Protein AF-A0A2D6KH98-F1 (afdb_monomer)

Mean predicted aligned error: 3.56 Å

pLDDT: mean 91.98, std 5.67, range [59.41, 97.31]

Solvent-accessible surface area (backbone atoms only — not comparable to full-atom values): 4883 Å² total; per-residue (Å²): 117,57,69,69,53,51,53,53,40,53,55,56,48,71,77,35,70,94,44,50,70,51,52,54,51,50,27,51,74,44,24,42,88,67,33,79,79,42,88,92,52,54,55,51,58,26,68,70,61,51,24,52,50,22,27,72,76,70,75,36,47,82,54,63,84,50,58,65,57,57,51,54,51,51,53,50,53,48,55,56,66,71,77,105

Sequence (84 aa):
MSVGKVAALILALVRRPGLWPVVARQAHRLAARGWWRRAPFLPLPDAAYMGFRALTQHGDADREPDVADVLVWLVWCREMERGA

Foldseek 3Di:
DPPVQVVVLVVVVVVPVVLVVLVQVVLQVQADPPCCVDPPNGSHGDLQVQLVVCCVPPVGSPDDDGSVNVVVVSVVSVVVVVVD

Secondary structure (DSSP, 8-state):
--HHHHHHHHHHHHT-GGGHHHHHHHHHHHBPTTGGGSTT-S-PBPHHHHHHHHHHHHS-TTPPPPHHHHHHHHHHHHHHHH--

Structure (mmCIF, N/CA/C/O backbone):
data_AF-A0A2D6KH98-F1
#
_entry.id   AF-A0A2D6KH98-F1
#
loop_
_atom_site.group_PDB
_atom_site.id
_atom_site.type_symbol
_atom_site.label_atom_id
_atom_site.label_alt_id
_atom_site.label_comp_id
_atom_site.label_asym_id
_atom_site.label_entity_id
_atom_site.label_seq_id
_atom_site.pdbx_PDB_ins_code
_atom_site.Cartn_x
_atom_site.Cartn_y
_atom_site.Cartn_z
_atom_site.occupancy
_atom_site.B_iso_or_equiv
_atom_site.auth_seq_id
_atom_site.auth_comp_id
_atom_site.auth_asym_id
_atom_site.auth_atom_id
_atom_site.pdbx_PDB_model_num
ATOM 1 N N . MET A 1 1 ? 1.695 -3.181 -11.116 1.00 69.81 1 MET A N 1
ATOM 2 C CA . MET A 1 1 ? 0.742 -4.247 -10.744 1.00 69.81 1 MET A CA 1
ATOM 3 C C . MET A 1 1 ? -0.231 -4.439 -11.883 1.00 69.81 1 MET A C 1
ATOM 5 O O . MET A 1 1 ? -0.925 -3.490 -12.238 1.00 69.81 1 MET A O 1
ATOM 9 N N . SER A 1 2 ? -0.315 -5.654 -12.417 1.00 86.25 2 SER A N 1
ATOM 10 C CA . SER A 1 2 ? -1.373 -6.021 -13.363 1.00 86.25 2 SER A CA 1
ATOM 11 C C . SER A 1 2 ? -2.772 -5.748 -12.788 1.00 86.25 2 SER A C 1
ATOM 13 O O . SER A 1 2 ? -3.011 -5.933 -11.589 1.00 86.25 2 SER A O 1
ATOM 15 N N . VAL A 1 3 ? -3.717 -5.363 -13.653 1.00 87.50 3 VAL A N 1
ATOM 16 C CA . VAL A 1 3 ? -5.127 -5.094 -13.306 1.00 87.50 3 VAL A CA 1
ATOM 17 C C . VAL A 1 3 ? -5.743 -6.251 -12.512 1.00 87.50 3 VAL A C 1
ATOM 19 O O . VAL A 1 3 ? -6.452 -6.020 -11.534 1.00 87.50 3 VAL A O 1
ATOM 22 N N . GLY A 1 4 ? -5.410 -7.499 -12.864 1.00 91.31 4 GLY A N 1
ATOM 23 C CA . GLY A 1 4 ? -5.897 -8.684 -12.151 1.00 91.31 4 GLY A CA 1
ATOM 24 C C . GLY A 1 4 ? -5.423 -8.755 -10.694 1.00 91.31 4 GLY A C 1
ATOM 25 O O . GLY A 1 4 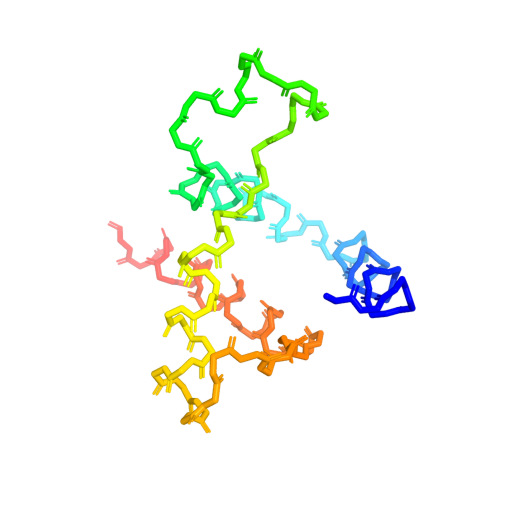? -6.218 -9.042 -9.799 1.00 91.31 4 GLY A O 1
ATOM 26 N N . LYS A 1 5 ? -4.151 -8.420 -10.427 1.00 90.19 5 LYS A N 1
ATOM 27 C CA . LYS A 1 5 ? -3.603 -8.385 -9.059 1.00 90.19 5 LYS A CA 1
ATOM 28 C C . LYS A 1 5 ? -4.222 -7.251 -8.240 1.00 90.19 5 LYS A C 1
ATOM 30 O O . LYS A 1 5 ? -4.525 -7.445 -7.065 1.00 90.19 5 LYS A O 1
ATOM 35 N N . VAL A 1 6 ? -4.461 -6.093 -8.860 1.00 90.12 6 VAL A N 1
ATOM 36 C CA . VAL A 1 6 ? -5.137 -4.960 -8.206 1.00 90.12 6 VAL A CA 1
ATOM 37 C C . VAL A 1 6 ? -6.572 -5.328 -7.823 1.00 90.12 6 VAL A C 1
ATOM 39 O O . VAL A 1 6 ? -6.964 -5.125 -6.676 1.00 90.12 6 VAL A O 1
ATOM 42 N N . ALA A 1 7 ? -7.339 -5.931 -8.735 1.00 93.88 7 ALA A N 1
ATOM 43 C CA . ALA A 1 7 ? -8.704 -6.373 -8.453 1.00 93.88 7 ALA A CA 1
ATOM 44 C C . ALA A 1 7 ? -8.752 -7.417 -7.323 1.00 93.88 7 ALA A C 1
ATOM 46 O O . ALA A 1 7 ? -9.577 -7.313 -6.414 1.00 93.88 7 ALA A O 1
ATOM 47 N N . ALA A 1 8 ? -7.829 -8.385 -7.333 1.00 95.19 8 ALA A N 1
ATOM 48 C CA . ALA A 1 8 ? -7.711 -9.385 -6.276 1.00 95.19 8 ALA A CA 1
ATOM 49 C C . ALA A 1 8 ? -7.366 -8.760 -4.912 1.00 95.19 8 ALA A C 1
ATOM 51 O O . ALA A 1 8 ? -7.962 -9.134 -3.899 1.00 95.19 8 ALA A O 1
ATOM 52 N 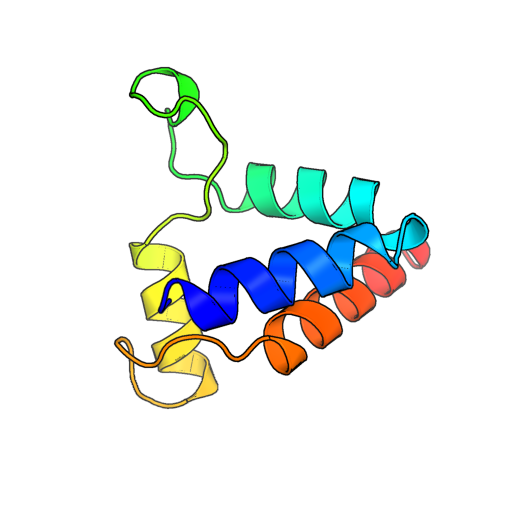N . LEU A 1 9 ? -6.457 -7.779 -4.880 1.00 95.12 9 LEU A N 1
ATOM 53 C CA . LEU A 1 9 ? -6.124 -7.039 -3.662 1.00 95.12 9 LEU A CA 1
ATOM 54 C C . LEU A 1 9 ? -7.332 -6.262 -3.130 1.00 95.12 9 LEU A C 1
ATOM 56 O O . LEU A 1 9 ? -7.661 -6.393 -1.953 1.00 95.12 9 LEU A O 1
ATOM 60 N N . ILE A 1 10 ? -8.022 -5.502 -3.986 1.00 94.75 10 ILE A N 1
ATOM 61 C CA . ILE A 1 10 ? -9.227 -4.751 -3.603 1.00 94.75 10 ILE A CA 1
ATOM 62 C C . ILE A 1 10 ? -10.269 -5.702 -3.012 1.00 94.75 10 ILE A C 1
ATOM 64 O O . ILE A 1 10 ? -10.774 -5.461 -1.917 1.00 94.75 10 ILE A O 1
ATOM 68 N N . LEU A 1 11 ? -10.539 -6.825 -3.680 1.00 97.06 11 LEU A N 1
ATOM 69 C CA . LEU A 1 11 ? -11.494 -7.821 -3.208 1.00 97.06 11 LEU A CA 1
ATOM 70 C C . LEU A 1 11 ? -11.093 -8.419 -1.847 1.00 97.06 11 LEU A C 1
ATOM 72 O O . LEU A 1 11 ? -11.942 -8.606 -0.973 1.00 97.06 11 LEU A O 1
ATOM 76 N N . ALA A 1 12 ? -9.805 -8.705 -1.645 1.00 96.88 12 ALA A N 1
ATOM 77 C CA . ALA A 1 12 ? -9.296 -9.211 -0.374 1.00 96.88 12 ALA A CA 1
ATOM 78 C C . ALA A 1 12 ? -9.419 -8.181 0.763 1.00 96.88 12 ALA A C 1
ATOM 80 O O . ALA A 1 12 ? -9.732 -8.558 1.893 1.00 96.88 12 ALA A O 1
ATOM 81 N N . LEU A 1 13 ? -9.210 -6.892 0.473 1.00 96.12 13 LEU A N 1
ATOM 82 C CA . LEU A 1 13 ? -9.352 -5.800 1.441 1.00 96.12 13 LEU A CA 1
ATOM 83 C C . LEU A 1 13 ? -10.817 -5.515 1.787 1.00 96.12 13 LEU A C 1
ATOM 85 O O . LEU A 1 13 ? -11.142 -5.342 2.961 1.00 96.12 13 LEU A O 1
ATOM 89 N N . VAL A 1 14 ? -11.718 -5.535 0.800 1.00 96.75 14 VAL A N 1
ATOM 90 C CA . VAL A 1 14 ? -13.165 -5.363 1.020 1.00 96.75 14 VAL A CA 1
ATOM 91 C C . VAL A 1 14 ? -13.703 -6.430 1.978 1.00 96.75 14 VAL A C 1
ATOM 93 O O . VAL A 1 14 ? -14.488 -6.116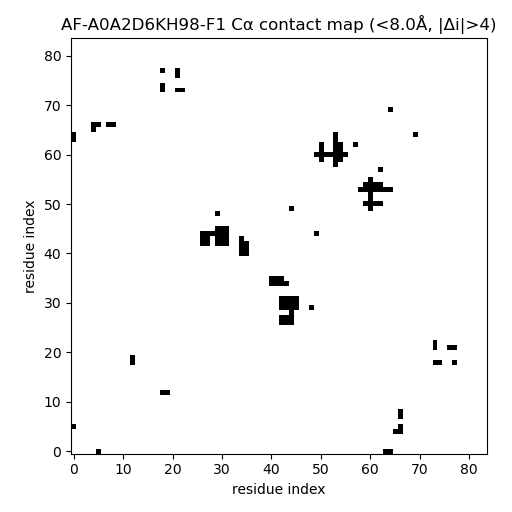 2.867 1.00 96.75 14 VAL A O 1
ATOM 96 N N . ARG A 1 15 ? -13.214 -7.674 1.885 1.00 97.31 15 ARG A N 1
ATOM 97 C CA . ARG A 1 15 ? -13.590 -8.774 2.794 1.00 97.31 15 ARG A CA 1
ATOM 98 C C . ARG A 1 15 ? -12.990 -8.676 4.204 1.00 97.31 15 ARG A C 1
ATOM 100 O O . ARG A 1 15 ? -13.262 -9.540 5.035 1.00 97.31 15 ARG A O 1
ATOM 107 N N . ARG A 1 16 ? -12.154 -7.673 4.491 1.00 96.44 16 ARG A N 1
ATOM 108 C CA . ARG A 1 16 ? -11.421 -7.525 5.761 1.00 96.44 16 ARG A CA 1
ATOM 109 C C . ARG A 1 16 ? -11.589 -6.111 6.334 1.00 96.44 16 ARG A C 1
ATOM 111 O O . ARG A 1 16 ? -10.619 -5.350 6.360 1.00 96.44 16 ARG A O 1
ATOM 118 N N . PRO A 1 17 ? -12.782 -5.761 6.856 1.00 96.38 17 PRO A N 1
ATOM 119 C CA . PRO A 1 17 ? -13.074 -4.413 7.358 1.00 96.38 17 PRO A CA 1
ATOM 120 C C . PRO A 1 17 ? -12.115 -3.948 8.461 1.00 96.38 17 PRO A C 1
ATOM 122 O O . PRO A 1 17 ? -11.739 -2.780 8.513 1.00 96.38 17 PRO A O 1
ATOM 125 N N . GLY A 1 18 ? -11.610 -4.873 9.284 1.00 95.38 18 GLY A N 1
ATOM 126 C CA . GLY A 1 18 ? -10.619 -4.569 10.322 1.00 95.38 18 GLY A CA 1
ATOM 127 C C . GLY A 1 18 ? -9.245 -4.101 9.812 1.00 95.38 18 GLY A C 1
ATOM 128 O O . GLY A 1 18 ? -8.400 -3.749 10.632 1.00 95.38 18 GLY A O 1
ATOM 129 N N . LEU A 1 19 ? -8.989 -4.119 8.498 1.00 96.38 19 LEU A N 1
ATOM 130 C CA . LEU A 1 19 ? -7.769 -3.575 7.888 1.00 96.38 19 LEU A CA 1
ATOM 131 C C . LEU A 1 19 ? -7.974 -2.190 7.268 1.00 96.38 19 LEU A C 1
ATOM 133 O O . LEU A 1 19 ? -6.988 -1.521 6.977 1.00 96.38 19 LEU A O 1
ATOM 137 N N . TRP A 1 20 ? -9.210 -1.725 7.076 1.00 96.19 20 TRP A N 1
ATOM 138 C CA . TRP A 1 20 ? -9.473 -0.482 6.341 1.00 96.19 20 TRP A CA 1
ATOM 139 C C . TRP A 1 20 ? -8.793 0.755 6.940 1.00 96.19 20 TRP A C 1
ATOM 141 O O . TRP A 1 20 ? -8.181 1.506 6.177 1.00 96.19 20 TRP A O 1
ATOM 151 N N . PRO A 1 21 ? -8.798 0.966 8.275 1.00 95.62 21 PRO A N 1
ATOM 152 C CA . PRO A 1 21 ? -8.111 2.118 8.854 1.00 95.62 21 PRO A CA 1
ATOM 153 C C . PRO A 1 21 ? -6.600 2.074 8.597 1.00 95.62 21 PRO A C 1
ATOM 155 O O . PRO A 1 21 ? -5.975 3.105 8.358 1.00 95.62 21 PRO A O 1
ATOM 158 N N . VAL A 1 22 ? -6.023 0.869 8.616 1.00 96.31 22 VAL A N 1
ATOM 159 C CA . VAL A 1 22 ? -4.594 0.642 8.381 1.00 96.31 22 VAL A CA 1
ATOM 160 C C . VAL A 1 22 ? -4.269 0.906 6.918 1.00 96.31 22 VAL A C 1
ATOM 162 O O . VAL A 1 22 ? -3.348 1.660 6.638 1.00 96.31 22 VAL A O 1
ATOM 165 N N . VAL A 1 23 ? -5.070 0.379 5.988 1.00 94.88 23 VAL A N 1
ATOM 166 C CA . VAL A 1 23 ? -4.936 0.648 4.548 1.00 94.88 23 VAL A CA 1
ATOM 167 C C . VAL A 1 23 ? -4.934 2.149 4.278 1.00 94.88 23 VAL A C 1
ATOM 169 O O . VAL A 1 23 ? -4.017 2.635 3.627 1.00 94.88 23 VAL A O 1
ATOM 172 N N . ALA A 1 24 ? -5.909 2.893 4.809 1.00 93.62 24 ALA A N 1
ATOM 173 C CA . ALA A 1 24 ? -6.005 4.335 4.588 1.00 93.62 24 ALA A CA 1
ATOM 174 C C . ALA A 1 24 ? -4.787 5.092 5.144 1.00 93.62 24 ALA A C 1
ATOM 176 O O . ALA A 1 24 ? -4.203 5.925 4.448 1.00 93.62 24 ALA A O 1
ATOM 177 N N . ARG A 1 25 ? -4.356 4.775 6.374 1.00 94.38 25 ARG A N 1
ATOM 178 C CA . ARG A 1 25 ? -3.162 5.384 6.983 1.00 94.38 25 ARG A CA 1
ATOM 179 C C . ARG A 1 25 ? -1.898 5.078 6.197 1.00 94.38 25 ARG A C 1
ATOM 181 O O . ARG A 1 25 ? -1.119 5.987 5.932 1.00 94.38 25 ARG A O 1
ATOM 188 N N . GLN A 1 26 ? -1.687 3.815 5.846 1.00 94.62 26 GLN A N 1
ATOM 189 C CA . GLN A 1 26 ? -0.498 3.390 5.122 1.00 94.62 26 GLN A CA 1
ATOM 190 C C . GLN A 1 26 ? -0.467 3.981 3.710 1.00 94.62 26 GLN A C 1
ATOM 192 O O . GLN A 1 26 ? 0.560 4.518 3.310 1.00 94.62 26 GLN A O 1
ATOM 197 N N . ALA A 1 27 ? -1.594 3.985 2.993 1.00 92.75 27 ALA A N 1
ATOM 198 C CA . ALA A 1 27 ? -1.713 4.641 1.692 1.00 92.75 27 ALA A CA 1
ATOM 199 C C . ALA A 1 27 ? -1.339 6.130 1.786 1.00 92.75 27 ALA A C 1
ATOM 201 O O . ALA A 1 27 ? -0.495 6.599 1.032 1.00 92.75 27 ALA A O 1
ATOM 202 N N . HIS A 1 28 ? -1.868 6.847 2.783 1.00 92.50 28 HIS A N 1
ATOM 203 C CA . HIS A 1 28 ? -1.519 8.247 3.028 1.00 92.50 28 HIS A CA 1
ATOM 204 C C . HIS A 1 28 ? -0.041 8.457 3.390 1.00 92.50 28 HIS A C 1
ATOM 206 O O . HIS A 1 28 ? 0.592 9.371 2.869 1.00 92.50 28 HIS A O 1
ATOM 212 N N . ARG A 1 29 ? 0.521 7.630 4.28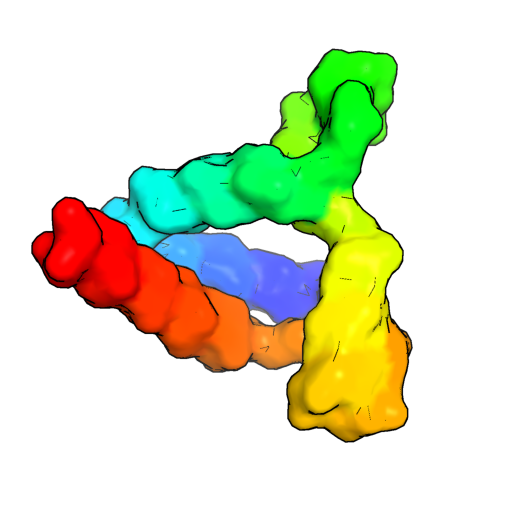0 1.00 92.62 29 ARG A N 1
ATOM 213 C CA . ARG A 1 29 ? 1.927 7.729 4.717 1.00 92.62 29 ARG A CA 1
ATOM 214 C C . ARG A 1 29 ? 2.912 7.486 3.581 1.00 92.62 29 ARG A C 1
ATOM 216 O O . ARG A 1 29 ? 3.968 8.106 3.559 1.00 92.62 29 ARG A O 1
ATOM 223 N N . LEU A 1 30 ? 2.569 6.576 2.676 1.00 92.88 30 LEU A N 1
ATOM 224 C CA . LEU A 1 30 ? 3.412 6.198 1.548 1.00 92.88 30 LEU A CA 1
ATOM 225 C C . LEU A 1 30 ? 3.153 7.038 0.297 1.00 92.88 30 LEU A C 1
ATOM 227 O O . LEU A 1 30 ? 3.856 6.868 -0.697 1.00 92.88 30 LEU A O 1
ATOM 231 N N . ALA A 1 31 ? 2.146 7.910 0.316 1.00 92.81 31 ALA A N 1
ATOM 232 C CA . ALA A 1 31 ? 1.789 8.693 -0.849 1.00 92.81 31 ALA A CA 1
ATOM 233 C C . ALA A 1 31 ? 2.869 9.712 -1.219 1.00 92.81 31 ALA A C 1
ATOM 235 O O . ALA A 1 31 ? 3.502 10.332 -0.359 1.00 92.81 31 ALA A O 1
ATOM 236 N N . ALA A 1 32 ? 3.026 9.936 -2.524 1.00 90.69 32 ALA A N 1
ATOM 237 C CA . ALA A 1 32 ? 3.919 10.963 -3.044 1.00 90.69 32 ALA A CA 1
ATOM 238 C C . ALA A 1 32 ? 3.547 12.352 -2.494 1.00 90.69 32 ALA A C 1
ATOM 240 O O . ALA A 1 32 ? 2.369 12.700 -2.365 1.00 90.69 32 ALA A O 1
ATOM 241 N N . ARG A 1 33 ? 4.542 13.196 -2.199 1.00 89.62 33 ARG A N 1
ATOM 242 C CA . ARG A 1 33 ? 4.280 14.571 -1.741 1.00 89.62 33 ARG A CA 1
ATOM 243 C C . ARG A 1 33 ? 3.450 15.325 -2.782 1.00 89.62 33 ARG A C 1
ATOM 245 O O . ARG A 1 33 ? 3.796 15.355 -3.957 1.00 89.62 33 ARG A O 1
ATOM 252 N N . GLY A 1 34 ? 2.371 15.969 -2.337 1.00 89.31 34 GLY A N 1
ATOM 253 C CA . GLY A 1 34 ? 1.494 16.729 -3.226 1.00 89.31 34 GLY A CA 1
ATOM 254 C C . GLY A 1 34 ? 0.574 15.872 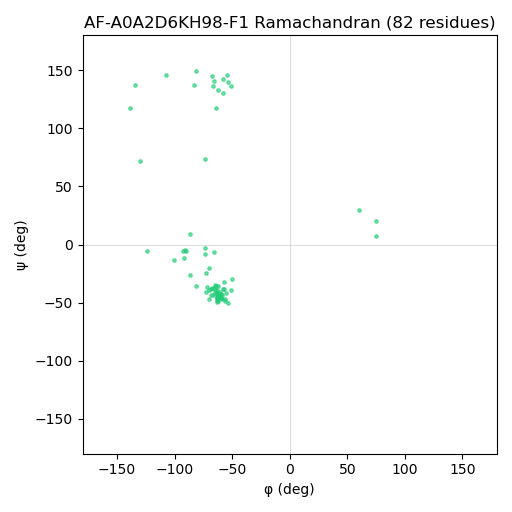-4.099 1.00 89.31 34 GLY A C 1
ATOM 255 O O . GLY A 1 34 ? 0.065 16.390 -5.090 1.00 89.31 34 GLY A O 1
ATOM 256 N N . TRP A 1 35 ? 0.314 14.608 -3.735 1.00 90.88 35 TRP A N 1
ATOM 257 C CA . TRP A 1 35 ? -0.638 13.726 -4.431 1.00 90.88 35 TRP A CA 1
ATOM 258 C C . TRP A 1 35 ? -2.020 14.371 -4.658 1.00 90.88 35 TRP A C 1
ATOM 260 O O . TRP A 1 35 ? -2.668 14.116 -5.666 1.00 90.88 35 TRP A O 1
ATOM 270 N N . TRP A 1 36 ? -2.450 15.280 -3.777 1.00 91.19 36 TRP A N 1
ATOM 271 C CA . TRP A 1 36 ? -3.715 16.018 -3.889 1.00 91.19 36 TRP A CA 1
ATOM 272 C C . TRP A 1 36 ? -3.721 17.118 -4.962 1.00 91.19 36 TRP A C 1
ATOM 274 O O . TRP A 1 36 ? -4.758 17.722 -5.214 1.00 91.19 36 TRP A O 1
ATOM 284 N N . ARG A 1 37 ? -2.576 17.434 -5.579 1.00 92.38 37 ARG A N 1
ATOM 285 C CA . ARG A 1 37 ? -2.466 18.475 -6.617 1.00 92.38 37 ARG A CA 1
ATOM 286 C C . ARG A 1 37 ? -2.639 17.927 -8.030 1.00 92.38 37 ARG A C 1
ATOM 288 O O . ARG A 1 37 ? -2.756 18.712 -8.967 1.00 92.38 37 ARG A O 1
ATOM 295 N N . ARG A 1 38 ? -2.633 16.603 -8.202 1.00 85.12 38 ARG A N 1
ATOM 296 C CA . ARG A 1 38 ? -2.691 15.946 -9.509 1.00 85.12 38 ARG A CA 1
ATOM 297 C C . ARG A 1 38 ? -3.701 14.805 -9.478 1.00 85.12 38 ARG A C 1
ATOM 299 O O . ARG A 1 38 ? -3.722 14.014 -8.538 1.00 85.12 38 ARG A O 1
ATOM 306 N N . ALA A 1 39 ? -4.508 14.694 -10.531 1.00 84.25 39 ALA A N 1
ATOM 307 C CA . ALA A 1 39 ? -5.366 13.531 -10.731 1.00 84.25 39 ALA A CA 1
ATOM 308 C C . ALA A 1 39 ? -4.524 12.229 -10.663 1.00 84.25 39 ALA A C 1
ATOM 310 O O . ALA A 1 39 ? -3.400 12.220 -11.173 1.00 84.25 39 ALA A O 1
ATOM 311 N N . PRO A 1 40 ? -5.021 11.147 -10.034 1.00 86.00 40 PRO A N 1
ATOM 312 C CA . PRO A 1 40 ? -6.417 10.930 -9.651 1.00 86.00 40 PRO A CA 1
ATOM 313 C C . PRO A 1 40 ? -6.818 11.513 -8.284 1.00 86.00 40 PRO A C 1
ATOM 315 O O . PRO A 1 40 ? -7.925 11.247 -7.836 1.00 86.00 40 PRO A O 1
ATOM 318 N N . PHE A 1 41 ? -5.969 12.312 -7.624 1.00 87.94 41 PHE A N 1
ATOM 319 C CA . PHE A 1 41 ? -6.242 12.886 -6.296 1.00 87.94 41 PHE A CA 1
ATOM 320 C C . PHE A 1 41 ? -6.476 11.827 -5.209 1.00 87.94 41 PHE A C 1
ATOM 322 O O . PHE A 1 41 ? -7.196 12.060 -4.241 1.00 87.94 41 PHE A O 1
ATOM 329 N N . LEU A 1 42 ? -5.850 10.658 -5.363 1.00 88.12 42 LEU A N 1
ATOM 330 C CA . LEU A 1 42 ? -5.801 9.623 -4.337 1.00 88.12 42 LEU A CA 1
ATOM 331 C C . LEU A 1 42 ? -4.396 9.545 -3.728 1.00 88.12 42 LEU A C 1
ATOM 333 O O . LEU A 1 42 ? -3.412 9.715 -4.455 1.00 88.12 42 LEU A O 1
ATOM 337 N N . PRO A 1 43 ? -4.285 9.232 -2.424 1.00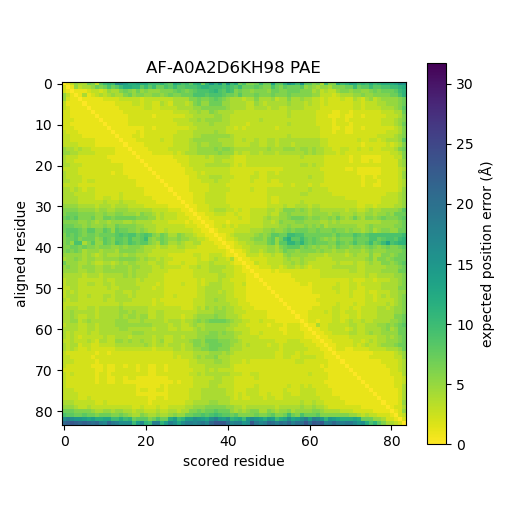 89.62 43 PRO A N 1
ATOM 338 C CA . PRO A 1 43 ? -3.013 8.964 -1.768 1.00 89.62 43 PRO A CA 1
ATOM 339 C C . PRO A 1 43 ? -2.490 7.587 -2.194 1.00 89.62 43 PRO A C 1
ATOM 341 O O . PRO A 1 43 ? -2.581 6.608 -1.457 1.00 89.62 43 PRO A O 1
ATOM 344 N N . LEU A 1 44 ? -2.006 7.487 -3.428 1.00 88.06 44 LEU A N 1
ATOM 345 C CA . LEU A 1 44 ? -1.392 6.267 -3.940 1.00 88.06 44 LEU A CA 1
ATOM 346 C C . LEU A 1 44 ? 0.077 6.212 -3.503 1.00 88.06 44 LEU A C 1
ATOM 348 O O . LEU A 1 44 ? 0.749 7.243 -3.607 1.00 88.06 44 LEU A O 1
ATOM 352 N N . PRO A 1 45 ? 0.581 5.043 -3.053 1.00 87.50 45 PRO A N 1
ATOM 353 C CA . PRO A 1 45 ? 1.986 4.871 -2.712 1.00 87.50 45 PRO A CA 1
ATOM 354 C C . PRO A 1 45 ? 2.913 5.344 -3.831 1.00 87.50 45 PRO A C 1
ATOM 356 O O . PRO A 1 45 ? 2.676 5.064 -5.008 1.00 87.50 45 PRO A O 1
ATOM 359 N N . ASP A 1 46 ? 3.966 6.056 -3.449 1.00 89.75 46 ASP A N 1
ATOM 360 C CA . ASP A 1 46 ? 4.954 6.584 -4.379 1.00 89.75 46 ASP A CA 1
ATOM 361 C C . ASP A 1 46 ? 5.687 5.458 -5.128 1.00 89.75 46 ASP A C 1
ATOM 363 O O . ASP A 1 46 ? 6.143 4.480 -4.531 1.00 89.75 46 ASP A O 1
ATOM 367 N N . ALA A 1 47 ? 5.814 5.594 -6.450 1.00 88.75 47 ALA A N 1
ATOM 368 C CA . ALA A 1 47 ? 6.417 4.565 -7.293 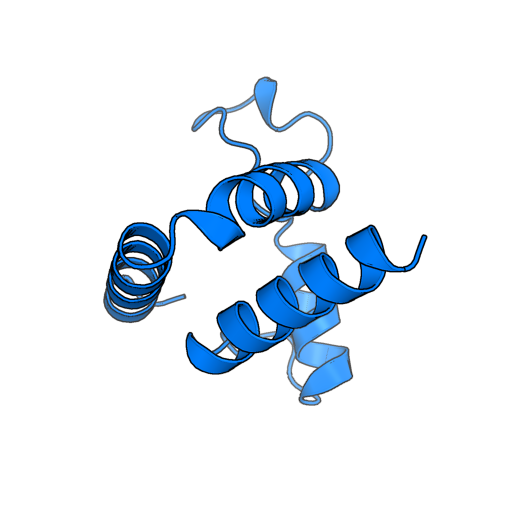1.00 88.75 47 ALA A CA 1
ATOM 369 C C . ALA A 1 47 ? 7.906 4.338 -6.981 1.00 88.75 47 ALA A C 1
ATOM 371 O O . ALA A 1 47 ? 8.360 3.195 -7.022 1.00 88.75 47 ALA A O 1
ATOM 372 N N . ALA A 1 48 ? 8.656 5.386 -6.618 1.00 91.44 48 ALA A N 1
ATOM 373 C CA . ALA A 1 48 ? 10.063 5.243 -6.255 1.00 91.44 48 ALA A CA 1
ATOM 374 C C . ALA A 1 48 ? 10.207 4.511 -4.914 1.00 91.44 48 ALA A C 1
ATOM 376 O O . ALA A 1 48 ? 11.064 3.637 -4.777 1.00 91.44 48 ALA A O 1
ATOM 377 N N . TYR A 1 49 ? 9.323 4.792 -3.949 1.00 91.12 49 TYR A N 1
ATOM 378 C CA . TYR A 1 49 ? 9.260 4.015 -2.709 1.00 91.12 49 TYR A CA 1
ATOM 379 C C . TYR A 1 49 ? 8.931 2.537 -2.968 1.00 91.12 49 TYR A C 1
ATOM 381 O O . TYR A 1 49 ? 9.570 1.650 -2.397 1.00 91.12 49 TYR A O 1
ATOM 389 N N . MET A 1 50 ? 7.958 2.257 -3.839 1.00 91.50 50 MET A N 1
ATOM 390 C CA . MET A 1 50 ? 7.583 0.883 -4.186 1.00 91.50 50 MET A CA 1
ATOM 391 C C . MET A 1 50 ? 8.730 0.128 -4.869 1.00 91.50 50 MET A C 1
ATOM 393 O O . MET A 1 50 ? 8.994 -1.014 -4.496 1.00 91.50 50 MET A O 1
ATOM 397 N N . GLY A 1 51 ? 9.454 0.771 -5.791 1.00 93.56 51 GLY A N 1
ATOM 398 C CA . GLY A 1 51 ? 10.633 0.181 -6.433 1.00 93.56 51 GLY A CA 1
ATOM 399 C C . GLY A 1 51 ? 11.771 -0.076 -5.443 1.00 93.56 51 GLY A C 1
ATOM 400 O O . GLY A 1 51 ? 12.359 -1.154 -5.435 1.00 93.56 51 GLY A O 1
ATOM 401 N N . PHE A 1 52 ? 12.028 0.859 -4.523 1.00 94.19 52 PHE A N 1
ATOM 402 C CA . PHE A 1 52 ? 12.993 0.653 -3.437 1.00 94.19 52 PHE A CA 1
ATOM 403 C C . PHE A 1 52 ? 12.623 -0.547 -2.548 1.00 94.19 52 PHE A C 1
ATOM 405 O O . PHE A 1 52 ? 13.481 -1.357 -2.189 1.00 94.19 52 PHE A O 1
ATOM 412 N N . ARG A 1 53 ? 11.340 -0.699 -2.204 1.00 93.00 53 ARG A N 1
ATOM 413 C CA . ARG A 1 53 ? 10.835 -1.845 -1.430 1.00 93.00 53 ARG A CA 1
ATOM 414 C C . ARG A 1 53 ? 11.017 -3.167 -2.171 1.00 93.00 53 ARG A C 1
ATOM 416 O O . ARG A 1 53 ? 11.492 -4.125 -1.569 1.00 93.00 53 ARG A O 1
ATOM 423 N N . ALA A 1 54 ? 10.677 -3.213 -3.456 1.00 94.38 54 ALA A N 1
ATOM 424 C CA . ALA A 1 54 ? 10.863 -4.405 -4.276 1.00 94.38 54 ALA A CA 1
ATOM 425 C C . ALA A 1 54 ? 12.352 -4.779 -4.385 1.00 94.38 54 ALA A C 1
ATOM 427 O O . ALA A 1 54 ? 12.723 -5.922 -4.111 1.00 94.38 54 ALA A O 1
ATOM 428 N N . LEU A 1 55 ? 13.217 -3.792 -4.639 1.00 96.69 55 LEU A N 1
ATOM 429 C CA . LEU A 1 55 ? 14.664 -3.981 -4.719 1.00 96.69 55 LEU A CA 1
ATOM 430 C C . LEU A 1 55 ? 15.248 -4.530 -3.414 1.00 96.69 55 LEU A C 1
ATOM 432 O O . LEU A 1 55 ? 16.037 -5.466 -3.433 1.00 96.69 55 LEU A O 1
ATOM 436 N N . THR A 1 56 ? 14.857 -3.970 -2.271 1.00 94.88 56 THR A N 1
ATOM 437 C CA . THR A 1 56 ? 15.395 -4.391 -0.967 1.00 94.88 56 THR A CA 1
ATOM 438 C C . THR A 1 56 ? 14.886 -5.756 -0.518 1.00 94.88 56 THR A C 1
ATOM 440 O O . THR A 1 56 ? 15.641 -6.518 0.079 1.00 94.88 56 THR A O 1
ATOM 443 N N . GLN A 1 57 ? 13.624 -6.083 -0.800 1.00 92.88 57 GLN A N 1
ATOM 444 C CA . GLN A 1 57 ? 13.024 -7.351 -0.391 1.00 92.88 57 GLN A CA 1
ATOM 445 C C . GLN A 1 57 ? 13.383 -8.506 -1.335 1.00 92.88 57 GLN A C 1
ATOM 447 O O . GLN A 1 57 ? 13.533 -9.642 -0.888 1.00 92.88 57 GLN A O 1
ATOM 452 N N . HIS A 1 58 ? 13.484 -8.234 -2.636 1.00 92.25 58 HIS A N 1
ATOM 453 C CA . HIS A 1 58 ? 13.575 -9.265 -3.669 1.00 92.25 58 HIS A CA 1
ATOM 454 C C . HIS A 1 58 ? 14.804 -9.155 -4.574 1.00 92.25 58 HIS A C 1
ATOM 456 O O . HIS A 1 58 ? 15.005 -10.039 -5.402 1.00 92.25 58 HIS A O 1
ATOM 462 N N . GLY A 1 59 ? 15.613 -8.101 -4.444 1.00 95.50 59 GLY A N 1
ATOM 463 C CA . GLY A 1 59 ? 16.754 -7.850 -5.328 1.00 95.50 59 GLY A CA 1
ATOM 464 C C . GLY A 1 59 ? 16.372 -7.323 -6.715 1.00 95.50 59 GLY A C 1
ATOM 465 O O . GLY A 1 59 ? 17.245 -7.203 -7.567 1.00 95.50 59 GLY A O 1
ATOM 466 N N . ASP A 1 60 ? 15.097 -6.998 -6.943 1.00 94.88 60 ASP A N 1
ATOM 467 C CA . ASP A 1 60 ? 14.562 -6.541 -8.229 1.00 94.88 60 ASP A CA 1
ATOM 468 C C . ASP A 1 60 ? 13.574 -5.387 -8.003 1.00 94.88 60 ASP A C 1
ATOM 470 O O . ASP A 1 60 ? 12.556 -5.559 -7.331 1.00 94.88 60 ASP A O 1
ATOM 474 N N . ALA A 1 61 ? 13.892 -4.206 -8.543 1.00 93.38 61 ALA A N 1
ATOM 475 C CA . ALA A 1 61 ? 13.090 -2.992 -8.385 1.00 93.38 61 ALA A CA 1
ATOM 476 C C . ALA A 1 61 ? 11.783 -3.019 -9.194 1.00 93.38 61 ALA A C 1
ATOM 478 O O . ALA A 1 61 ? 10.825 -2.339 -8.822 1.00 93.38 61 ALA A O 1
ATOM 479 N N . ASP A 1 62 ? 11.738 -3.809 -10.267 1.00 92.94 62 ASP A N 1
ATOM 480 C CA . ASP A 1 62 ? 10.593 -3.894 -11.175 1.00 92.94 62 ASP A CA 1
ATOM 481 C C . ASP A 1 62 ? 9.628 -5.018 -10.777 1.00 92.94 62 ASP A C 1
ATOM 483 O O . ASP A 1 62 ? 8.530 -5.150 -11.333 1.00 92.94 62 ASP A O 1
ATOM 487 N N . ARG A 1 63 ? 9.999 -5.820 -9.770 1.00 91.50 63 ARG A N 1
ATOM 488 C CA . ARG A 1 63 ? 9.154 -6.896 -9.268 1.00 91.50 63 ARG A CA 1
ATOM 489 C C . ARG A 1 63 ? 7.870 -6.344 -8.658 1.00 91.50 63 ARG A C 1
ATOM 491 O O . ARG A 1 63 ? 7.864 -5.671 -7.628 1.00 91.50 63 ARG A O 1
ATOM 498 N N . GLU A 1 64 ? 6.746 -6.712 -9.265 1.00 89.88 64 GLU A N 1
ATOM 499 C CA . GLU A 1 64 ? 5.435 -6.360 -8.731 1.00 89.88 64 GLU A CA 1
ATOM 500 C C . GLU A 1 64 ? 5.172 -7.069 -7.393 1.00 89.88 64 GLU A C 1
ATOM 502 O O . GLU A 1 64 ? 5.385 -8.281 -7.300 1.00 89.88 64 GLU A O 1
ATOM 507 N N . PRO A 1 65 ? 4.625 -6.365 -6.387 1.00 88.69 65 PRO A N 1
ATOM 508 C CA . PRO A 1 65 ? 4.263 -6.988 -5.123 1.00 88.69 65 PRO A CA 1
ATOM 509 C C . PRO A 1 65 ? 3.125 -7.993 -5.322 1.00 88.69 65 PRO A C 1
ATOM 511 O O . PRO A 1 65 ? 2.159 -7.741 -6.058 1.00 88.69 65 PRO A O 1
ATOM 514 N N . ASP A 1 66 ? 3.209 -9.121 -4.624 1.00 92.06 66 ASP A N 1
ATOM 515 C CA . ASP A 1 66 ? 2.134 -10.100 -4.604 1.00 92.06 66 ASP A CA 1
ATOM 516 C C . ASP A 1 66 ? 1.044 -9.701 -3.604 1.00 92.06 66 ASP A C 1
ATOM 518 O O . ASP A 1 66 ? 1.285 -9.064 -2.577 1.00 92.06 66 ASP A O 1
ATOM 522 N N . VAL A 1 67 ? -0.202 -10.082 -3.903 1.00 94.31 67 VAL A N 1
ATOM 523 C CA . VAL A 1 67 ? -1.365 -9.736 -3.065 1.00 94.31 67 VAL A CA 1
ATOM 524 C C . VAL A 1 67 ? -1.177 -10.242 -1.632 1.00 94.31 67 VAL A C 1
ATOM 526 O O . VAL A 1 67 ? -1.531 -9.545 -0.682 1.00 94.31 67 VAL A O 1
ATOM 529 N N . ALA A 1 68 ? -0.597 -11.434 -1.471 1.00 94.75 68 ALA A N 1
ATOM 530 C CA . ALA A 1 68 ? -0.296 -12.008 -0.166 1.00 94.75 68 ALA A CA 1
ATOM 531 C C . ALA A 1 68 ? 0.696 -11.145 0.627 1.00 94.75 68 ALA A C 1
ATOM 533 O O . ALA A 1 68 ? 0.424 -10.847 1.788 1.00 94.75 68 ALA A O 1
ATOM 534 N N . ASP A 1 69 ? 1.772 -10.672 -0.007 1.00 94.00 69 ASP A N 1
ATOM 535 C CA . ASP A 1 69 ? 2.798 -9.849 0.643 1.00 94.00 69 ASP A CA 1
ATOM 536 C C . ASP A 1 69 ? 2.214 -8.534 1.160 1.00 94.00 69 ASP A C 1
ATOM 538 O O . ASP A 1 69 ? 2.446 -8.146 2.307 1.00 94.00 69 ASP A O 1
ATOM 542 N N . VAL A 1 70 ? 1.376 -7.878 0.349 1.00 94.44 70 VAL A N 1
ATOM 543 C CA . VAL A 1 70 ? 0.683 -6.645 0.755 1.00 94.44 70 VAL A CA 1
ATOM 544 C C . VAL A 1 70 ? -0.212 -6.899 1.969 1.00 94.44 70 VAL A C 1
ATOM 546 O O . VAL A 1 70 ? -0.229 -6.108 2.912 1.00 94.44 70 VAL A O 1
ATOM 549 N N . LEU A 1 71 ? -0.952 -8.008 1.977 1.00 96.56 71 LEU A N 1
ATOM 550 C CA . LEU A 1 71 ? -1.856 -8.353 3.074 1.00 96.56 71 LEU A CA 1
ATOM 551 C C . LEU A 1 71 ? -1.102 -8.696 4.362 1.00 96.56 71 LEU A C 1
ATOM 553 O O . LEU A 1 71 ? -1.506 -8.236 5.429 1.00 96.56 71 LEU A O 1
ATOM 557 N N . VAL A 1 72 ? -0.019 -9.471 4.267 1.00 96.12 72 VAL A N 1
ATOM 558 C CA . VAL A 1 72 ? 0.853 -9.798 5.404 1.00 96.12 72 VAL A CA 1
ATOM 559 C C . VAL A 1 72 ? 1.433 -8.520 5.999 1.00 96.12 72 VAL A C 1
ATOM 561 O O . VAL A 1 72 ? 1.357 -8.317 7.211 1.00 96.12 72 VAL A O 1
ATOM 564 N N . TRP A 1 73 ? 1.927 -7.615 5.154 1.00 95.12 73 TRP A N 1
ATOM 565 C CA . TRP A 1 73 ? 2.461 -6.334 5.600 1.00 95.12 73 TRP A CA 1
ATOM 566 C C . TRP A 1 73 ? 1.406 -5.459 6.295 1.00 95.12 73 TRP A C 1
ATOM 568 O O . TRP A 1 73 ? 1.678 -4.912 7.360 1.00 95.12 73 TRP A O 1
ATOM 578 N N . LEU A 1 74 ? 0.182 -5.371 5.763 1.00 96.50 74 LEU A N 1
ATOM 579 C CA . LEU A 1 74 ? -0.905 -4.606 6.393 1.00 96.50 74 LEU A CA 1
ATOM 580 C C . LEU A 1 74 ? -1.335 -5.187 7.746 1.00 96.50 74 LEU A C 1
ATOM 582 O O . LEU A 1 74 ? -1.628 -4.431 8.673 1.00 96.50 74 LEU A O 1
ATOM 586 N N . VAL A 1 75 ? -1.378 -6.517 7.872 1.00 96.94 75 VAL A N 1
ATOM 587 C CA . VAL A 1 75 ? -1.642 -7.179 9.158 1.00 96.94 75 VAL A CA 1
ATOM 588 C C . VAL A 1 75 ? -0.531 -6.849 10.147 1.00 96.94 75 VAL A C 1
ATOM 590 O O . VAL A 1 75 ? -0.828 -6.441 11.266 1.00 96.94 75 VAL A O 1
ATOM 593 N N . TRP A 1 76 ? 0.729 -6.938 9.721 1.00 96.25 76 TRP A N 1
ATOM 594 C CA . TRP A 1 76 ? 1.868 -6.575 10.556 1.00 96.25 76 TRP A CA 1
ATOM 595 C C . TRP A 1 76 ? 1.803 -5.110 11.015 1.00 96.25 76 TRP A C 1
ATOM 597 O O . TRP A 1 76 ? 1.906 -4.848 12.210 1.00 96.25 76 TRP A O 1
ATOM 607 N N . CYS A 1 77 ? 1.522 -4.160 10.114 1.00 96.19 77 CYS A N 1
ATOM 608 C CA . CYS A 1 77 ? 1.330 -2.752 10.477 1.00 96.19 77 CYS A CA 1
ATOM 609 C C . CYS A 1 77 ? 0.244 -2.567 11.539 1.00 96.19 77 CYS A C 1
ATOM 611 O O . CYS A 1 77 ? 0.423 -1.777 12.461 1.00 96.19 77 CYS A O 1
ATOM 613 N N . ARG A 1 78 ? -0.872 -3.296 11.431 1.00 95.81 78 ARG A N 1
ATOM 614 C CA . ARG A 1 78 ? -1.945 -3.232 12.426 1.00 95.81 78 ARG A CA 1
ATOM 615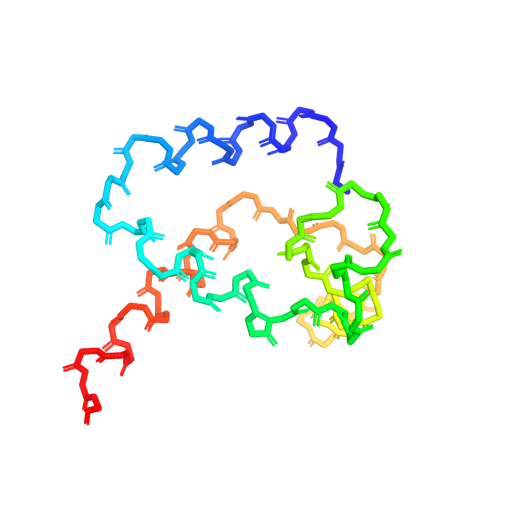 C C . ARG A 1 78 ? -1.475 -3.688 13.803 1.00 95.81 78 ARG A C 1
ATOM 617 O O . ARG A 1 78 ? -1.813 -3.042 14.787 1.00 95.81 78 ARG A O 1
ATOM 624 N N . GLU A 1 79 ? -0.759 -4.807 13.878 1.00 95.88 79 GLU A N 1
ATOM 625 C CA . GLU A 1 79 ? -0.290 -5.326 15.166 1.00 95.88 79 GLU A CA 1
ATOM 626 C C . GLU A 1 79 ? 0.768 -4.399 15.783 1.00 95.88 79 GLU A C 1
ATOM 628 O O . GLU A 1 79 ? 0.710 -4.125 16.979 1.00 95.88 79 GLU A O 1
ATOM 633 N N . MET A 1 80 ? 1.649 -3.811 14.967 1.00 94.38 80 MET A N 1
ATOM 634 C CA . MET A 1 80 ? 2.605 -2.796 15.428 1.00 94.38 80 MET A CA 1
ATOM 635 C C . MET A 1 80 ? 1.914 -1.533 15.958 1.00 94.38 80 MET A C 1
ATOM 637 O O . MET A 1 80 ? 2.341 -0.981 16.963 1.00 94.38 80 MET A O 1
ATOM 641 N N . GLU A 1 81 ? 0.832 -1.083 15.316 1.00 90.00 81 GLU A N 1
ATOM 642 C CA . GLU A 1 81 ? 0.037 0.064 15.780 1.00 90.00 81 GLU A CA 1
ATOM 643 C C . GLU A 1 81 ? -0.765 -0.226 17.059 1.00 90.00 81 GLU A C 1
ATOM 645 O O . GLU A 1 81 ? -1.187 0.711 17.723 1.00 90.00 81 GLU A O 1
ATOM 650 N N . ARG A 1 82 ? -1.010 -1.498 17.397 1.00 86.94 82 ARG A N 1
ATOM 651 C C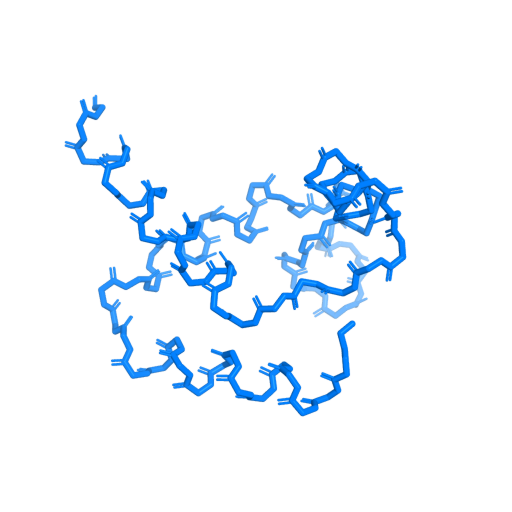A . ARG A 1 82 ? -1.698 -1.897 18.638 1.00 86.94 82 ARG A CA 1
ATOM 652 C C . ARG A 1 82 ? -0.761 -2.037 19.832 1.00 86.94 82 ARG A C 1
ATOM 654 O O . ARG A 1 82 ? -1.230 -1.967 20.962 1.00 86.94 82 ARG A O 1
ATOM 661 N N . GLY A 1 83 ? 0.516 -2.318 19.579 1.00 76.50 83 GLY A N 1
ATOM 662 C CA . GLY A 1 83 ? 1.546 -2.442 20.612 1.00 76.50 83 GLY A CA 1
ATOM 663 C C . GLY A 1 83 ? 2.292 -1.140 20.924 1.00 76.50 83 GLY A C 1
ATOM 664 O O . GLY A 1 83 ? 3.143 -1.156 21.809 1.00 76.50 83 GLY A O 1
ATOM 665 N N . ALA A 1 84 ? 2.010 -0.062 20.186 1.00 59.41 84 ALA A N 1
ATOM 666 C CA . ALA A 1 84 ? 2.555 1.285 20.375 1.00 59.41 84 ALA A CA 1
ATOM 667 C C . ALA A 1 84 ? 1.595 2.164 21.185 1.00 59.41 84 ALA A C 1
ATOM 669 O O . ALA A 1 84 ? 2.104 3.031 21.928 1.00 59.41 84 ALA A O 1
#

Radius of gyration: 13.26 Å; Cα contacts (8 Å, |Δi|>4): 66; chains: 1; bounding box: 30×30×34 Å